Protein AF-A0A845E1A4-F1 (afdb_monomer_lite)

Foldseek 3Di:
DLPDDPVVVVCVVVVVDPAQDDLSSLVSCCVVVVHDSLVSCVVSVNPVVSVVVVVVVVVCVVVVPPDDPVNVVVVVVVVVVVVVVVVVCVVVVVVVPPDPDPDDDDDDDDQDDDPNHTDD

Secondary structure (DSSP, 8-state):
--SS-HHHHHHHHTT--SSPPPHHHHHHHHHHHT--HHHHHHHTT-HHHHHHHHHHHHHHHHHHS---HHHHHHHHHHHHHHHHHHHHHHHHHSTTSSSS------------EETTEE--

InterPro domains:
  IPR010982 Lambda repressor-like, DNA-binding domain superfamily [G3DSA:1.10.260.40] (1-111)

Sequence (120 aa):
MTGYSNPYLSIIETGRRKNYPSPELLKKVSPHLEVPYRHLLSAAGYEDLAQAEKFREIENDFWDEKFTPEEIAELKQDSEMLDHITDLKRLFQVDYIHEDLKDNESKTPITPTYNGYHLT

Radius of gyration: 28.46 Å; chains: 1; bounding box: 44×44×82 Å

pLDDT: mean 77.17, std 14.57, range [44.0, 94.38]

Structure (mmCIF, N/CA/C/O backbone):
data_AF-A0A845E1A4-F1
#
_entry.id   AF-A0A845E1A4-F1
#
loop_
_atom_site.group_PDB
_atom_site.id
_atom_site.type_symbol
_atom_site.label_atom_id
_atom_site.label_alt_id
_atom_site.label_comp_id
_atom_site.label_asym_id
_atom_site.label_entity_id
_atom_site.label_seq_id
_atom_site.pdbx_PDB_ins_code
_atom_site.Cartn_x
_atom_site.Cartn_y
_atom_site.Cartn_z
_atom_site.occupancy
_atom_site.B_iso_or_equiv
_atom_site.auth_seq_id
_atom_site.auth_comp_id
_atom_site.auth_asym_id
_atom_site.auth_atom_id
_atom_site.pdbx_PDB_model_num
ATOM 1 N N . MET A 1 1 ? -5.083 10.237 -23.297 1.00 50.16 1 MET A N 1
ATOM 2 C CA . MET A 1 1 ? -3.672 10.080 -23.723 1.00 50.16 1 MET A CA 1
ATOM 3 C C . MET A 1 1 ? -2.790 10.223 -22.493 1.00 50.16 1 MET A C 1
ATOM 5 O O . MET A 1 1 ? -2.942 11.201 -21.778 1.00 50.16 1 MET A O 1
ATOM 9 N N . THR A 1 2 ? -1.909 9.259 -22.225 1.00 59.50 2 THR A N 1
ATOM 10 C CA . THR A 1 2 ? -1.106 9.143 -20.987 1.00 59.50 2 THR A CA 1
ATOM 11 C C . THR A 1 2 ? 0.004 10.196 -20.838 1.00 59.50 2 THR A C 1
ATOM 13 O O . THR A 1 2 ? 0.704 10.204 -19.830 1.00 59.50 2 THR A O 1
ATOM 16 N N . GLY A 1 3 ? 0.176 11.097 -21.813 1.00 68.88 3 GLY A N 1
ATOM 17 C CA . GLY A 1 3 ? 1.223 12.128 -21.808 1.00 68.88 3 GLY A CA 1
ATOM 18 C C . GLY A 1 3 ? 2.631 11.606 -22.126 1.00 68.88 3 GLY A C 1
ATOM 19 O O . GLY A 1 3 ? 3.578 12.385 -22.115 1.00 68.88 3 GLY A O 1
ATOM 20 N N . TYR A 1 4 ? 2.775 10.313 -22.436 1.00 74.00 4 TYR A N 1
ATOM 21 C CA . TYR A 1 4 ? 4.032 9.686 -22.851 1.00 74.00 4 TYR A CA 1
ATOM 22 C C . TYR A 1 4 ? 3.989 9.320 -24.337 1.00 74.00 4 TYR A C 1
ATOM 24 O O . TYR A 1 4 ? 2.922 9.064 -24.893 1.00 74.00 4 TYR A O 1
ATOM 32 N N . SER A 1 5 ? 5.150 9.306 -24.994 1.00 76.88 5 SER A N 1
ATOM 33 C CA . SER A 1 5 ? 5.241 8.993 -26.421 1.00 76.88 5 SER A CA 1
ATOM 34 C C . SER A 1 5 ? 5.094 7.485 -26.682 1.00 76.88 5 SER A C 1
ATOM 36 O O . SER A 1 5 ? 5.563 6.660 -25.900 1.00 76.88 5 SER A O 1
ATOM 38 N N . ASN A 1 6 ? 4.487 7.100 -27.810 1.00 76.62 6 ASN A N 1
ATOM 39 C CA . ASN A 1 6 ? 4.350 5.684 -28.196 1.00 76.62 6 ASN A CA 1
ATOM 40 C C . ASN A 1 6 ? 5.687 4.907 -28.216 1.00 76.62 6 ASN A C 1
ATOM 42 O O . ASN A 1 6 ? 5.718 3.778 -27.726 1.00 76.62 6 ASN A O 1
ATOM 46 N N . PRO A 1 7 ? 6.815 5.480 -28.692 1.00 79.56 7 PRO A N 1
ATOM 47 C CA . PRO A 1 7 ? 8.112 4.807 -28.612 1.00 79.56 7 PRO A CA 1
ATOM 48 C C . PRO A 1 7 ? 8.561 4.531 -27.173 1.00 79.56 7 PRO A C 1
ATOM 50 O O . PRO A 1 7 ? 9.189 3.512 -26.903 1.00 79.56 7 PRO A O 1
ATOM 53 N N . TYR A 1 8 ? 8.231 5.426 -26.239 1.00 79.19 8 TYR A N 1
ATOM 54 C CA . TYR A 1 8 ? 8.587 5.278 -24.831 1.00 79.19 8 TYR A CA 1
ATOM 55 C C . TYR A 1 8 ? 7.855 4.099 -24.181 1.00 79.19 8 TYR A C 1
ATOM 57 O O . TYR A 1 8 ? 8.484 3.314 -23.473 1.00 79.19 8 TYR A O 1
ATOM 65 N N . LEU A 1 9 ? 6.559 3.940 -24.464 1.00 80.75 9 LEU A N 1
ATOM 66 C CA . LEU A 1 9 ? 5.769 2.801 -23.985 1.00 80.75 9 LEU A CA 1
ATOM 67 C C . LEU A 1 9 ? 6.294 1.477 -24.554 1.00 80.75 9 LEU A C 1
ATOM 69 O O . LEU A 1 9 ? 6.552 0.548 -23.793 1.00 80.75 9 LEU A O 1
ATOM 73 N N . SER A 1 10 ? 6.598 1.434 -25.854 1.00 80.44 10 SER A N 1
ATOM 74 C CA . SER A 1 10 ? 7.145 0.237 -26.508 1.00 80.44 10 SER A CA 1
ATOM 75 C C . SER A 1 10 ? 8.476 -0.233 -25.895 1.00 80.44 10 SER A C 1
ATOM 77 O O . SER A 1 10 ? 8.726 -1.431 -25.755 1.00 80.44 10 SER A O 1
ATOM 79 N N . ILE A 1 11 ? 9.341 0.692 -25.464 1.00 81.50 11 ILE A N 1
ATOM 80 C CA . ILE A 1 11 ? 10.604 0.349 -24.784 1.00 81.50 11 ILE A CA 1
ATOM 81 C C . ILE A 1 11 ? 10.354 -0.323 -23.426 1.00 81.50 11 ILE A C 1
ATOM 83 O O . ILE A 1 11 ? 11.118 -1.204 -23.028 1.00 81.50 11 ILE A O 1
ATOM 87 N N . ILE A 1 12 ? 9.311 0.100 -22.713 1.00 83.56 12 ILE A N 1
ATOM 88 C CA . ILE A 1 12 ? 8.939 -0.461 -21.411 1.00 83.56 12 ILE A CA 1
ATOM 89 C C . ILE A 1 12 ? 8.313 -1.844 -21.594 1.00 83.56 12 ILE A C 1
ATOM 91 O O . ILE A 1 12 ? 8.735 -2.784 -20.930 1.00 83.56 12 ILE A O 1
ATOM 95 N N . GLU A 1 13 ? 7.389 -1.988 -22.543 1.00 80.50 13 GLU A N 1
ATOM 96 C CA . GLU A 1 13 ? 6.732 -3.262 -22.873 1.00 80.50 13 GLU A CA 1
ATOM 97 C C . GLU A 1 13 ? 7.729 -4.338 -23.313 1.00 80.50 13 GLU A C 1
ATOM 99 O O . GLU A 1 13 ? 7.596 -5.507 -22.965 1.00 80.50 13 GLU A O 1
ATOM 104 N N . THR A 1 14 ? 8.763 -3.943 -24.058 1.00 83.75 14 THR A N 1
ATOM 105 C CA . THR A 1 14 ? 9.795 -4.867 -24.548 1.00 83.75 14 THR A CA 1
ATOM 106 C C . THR A 1 14 ? 10.890 -5.167 -23.524 1.00 83.75 14 THR A C 1
ATOM 108 O O . THR A 1 14 ? 11.831 -5.893 -23.845 1.00 83.75 14 THR A O 1
ATOM 111 N N . GLY A 1 15 ? 10.826 -4.587 -22.319 1.00 74.06 15 GLY A N 1
ATOM 112 C CA . GLY A 1 15 ? 11.836 -4.779 -21.274 1.00 74.06 15 GLY A CA 1
ATOM 113 C C . GLY A 1 15 ? 13.228 -4.254 -21.648 1.00 74.06 15 GLY A C 1
ATOM 114 O O . GLY A 1 15 ? 14.212 -4.562 -20.982 1.00 74.06 15 GLY A O 1
ATOM 115 N N . ARG A 1 16 ? 13.345 -3.443 -22.712 1.00 72.44 16 ARG A N 1
ATOM 116 C CA . ARG A 1 16 ? 14.632 -2.890 -23.179 1.00 72.44 16 ARG A CA 1
ATOM 117 C C . ARG A 1 16 ? 15.171 -1.793 -22.265 1.00 72.44 16 ARG A C 1
ATOM 119 O O . ARG A 1 16 ? 16.305 -1.344 -22.433 1.00 72.44 16 ARG A O 1
ATOM 126 N N . ARG A 1 17 ? 14.366 -1.333 -21.308 1.00 71.06 17 ARG A N 1
ATOM 127 C CA . ARG A 1 17 ? 14.781 -0.374 -20.289 1.00 71.06 17 ARG A CA 1
ATOM 128 C C . ARG A 1 17 ? 15.467 -1.085 -19.127 1.00 71.06 17 ARG A C 1
ATOM 130 O O . ARG A 1 17 ? 14.914 -2.001 -18.540 1.00 71.06 17 ARG A O 1
ATOM 137 N N . LYS A 1 18 ? 16.650 -0.588 -18.757 1.00 63.34 18 LYS A N 1
ATOM 138 C CA . LYS A 1 18 ? 17.407 -1.040 -17.576 1.00 63.34 18 LYS A CA 1
ATOM 139 C C . LYS A 1 18 ? 16.812 -0.564 -16.245 1.00 63.34 18 LYS A C 1
ATOM 141 O O . LYS A 1 18 ? 17.130 -1.131 -15.209 1.00 63.34 18 LYS A O 1
ATOM 146 N N . ASN A 1 19 ? 15.998 0.492 -16.284 1.00 73.75 19 ASN A N 1
ATOM 147 C CA . ASN A 1 19 ? 15.441 1.137 -15.099 1.00 73.75 19 ASN A CA 1
ATOM 148 C C . ASN A 1 19 ? 13.956 0.810 -14.969 1.00 73.75 19 ASN A C 1
ATOM 150 O O . ASN A 1 19 ? 13.242 0.787 -15.977 1.00 73.75 19 ASN A O 1
ATOM 154 N N . TYR A 1 20 ? 13.503 0.651 -13.727 1.00 82.00 20 TYR A N 1
ATOM 155 C CA . TYR A 1 20 ? 12.100 0.438 -13.398 1.00 82.00 20 TYR A CA 1
ATOM 156 C C . TYR A 1 20 ? 11.215 1.583 -13.936 1.00 82.00 20 TYR A C 1
ATOM 158 O O . TYR A 1 20 ? 11.628 2.751 -13.912 1.00 82.00 20 TYR A O 1
ATOM 166 N N . PRO A 1 21 ? 10.021 1.274 -14.478 1.00 86.75 21 PRO A N 1
ATOM 167 C CA . PRO A 1 21 ? 9.056 2.291 -14.886 1.00 86.75 21 PRO A CA 1
ATOM 168 C C . PRO A 1 21 ? 8.650 3.145 -13.680 1.00 86.75 21 PRO A C 1
ATOM 170 O O . PRO A 1 21 ? 8.483 2.626 -12.583 1.00 86.75 21 PRO A O 1
ATOM 173 N N . SER A 1 22 ? 8.484 4.457 -13.866 1.00 90.00 22 SER A N 1
ATOM 174 C CA . SER A 1 22 ? 8.162 5.338 -12.740 1.00 90.00 22 SER A CA 1
ATOM 175 C C . SER A 1 22 ? 6.773 5.027 -12.155 1.00 90.00 22 SER A C 1
ATOM 177 O O . SER A 1 22 ? 5.842 4.756 -12.918 1.00 90.00 22 SER A O 1
ATOM 179 N N . PRO A 1 23 ? 6.578 5.155 -10.829 1.00 91.19 23 PRO A N 1
ATOM 180 C CA . PRO A 1 23 ? 5.269 4.961 -10.198 1.00 91.19 23 PRO A CA 1
ATOM 181 C C . PRO A 1 23 ? 4.158 5.822 -10.823 1.00 91.19 23 PRO A C 1
ATOM 183 O O . PRO A 1 23 ? 3.049 5.352 -11.058 1.00 91.19 23 PRO A O 1
ATOM 186 N N . GLU A 1 24 ? 4.469 7.067 -11.196 1.00 90.75 24 GLU A N 1
ATOM 187 C CA . GLU A 1 24 ? 3.516 7.972 -11.856 1.00 90.75 24 GLU A CA 1
ATOM 188 C C . GLU A 1 24 ? 3.019 7.434 -13.209 1.00 90.75 24 GLU A C 1
ATOM 190 O O . GLU A 1 24 ? 1.833 7.532 -13.532 1.00 90.75 24 GLU A O 1
ATOM 195 N N . LEU A 1 25 ? 3.919 6.836 -13.994 1.00 89.88 25 LEU A N 1
ATOM 196 C CA . LEU A 1 25 ? 3.561 6.193 -15.252 1.00 89.88 25 LEU A CA 1
ATOM 197 C C . LEU A 1 25 ? 2.645 4.996 -14.989 1.00 89.88 25 LEU A C 1
ATOM 199 O O . LEU A 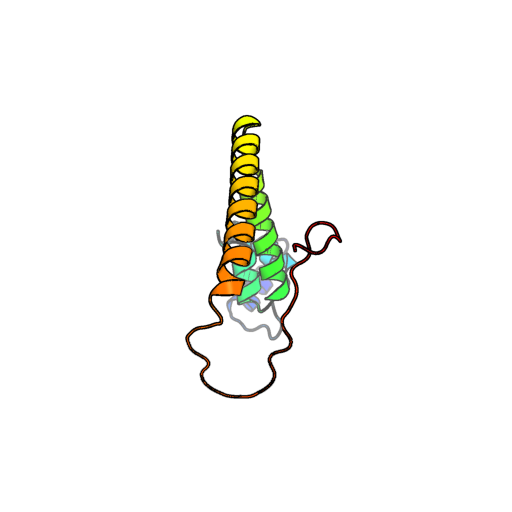1 25 ? 1.607 4.877 -15.635 1.00 89.88 25 LEU A O 1
ATOM 203 N N . LEU A 1 26 ? 3.006 4.137 -14.033 1.00 91.19 26 LEU A N 1
ATOM 204 C CA . LEU A 1 26 ? 2.212 2.959 -13.677 1.00 91.19 26 LEU A CA 1
ATOM 205 C C . LEU A 1 26 ? 0.801 3.353 -13.222 1.00 91.19 26 LEU A C 1
ATOM 207 O O . LEU A 1 26 ? -0.172 2.731 -13.641 1.00 91.19 26 LEU A O 1
ATOM 211 N N . LYS A 1 27 ? 0.668 4.446 -12.461 1.00 92.25 27 LYS A N 1
ATOM 212 C CA . LYS A 1 27 ? -0.628 4.993 -12.039 1.00 92.25 27 LYS A CA 1
ATOM 213 C C . LYS A 1 27 ? -1.483 5.446 -13.221 1.00 92.25 27 LYS A C 1
ATOM 215 O O . LYS A 1 27 ? -2.684 5.203 -13.239 1.00 92.25 27 LYS A O 1
ATOM 220 N N . LYS A 1 28 ? -0.874 6.087 -14.222 1.00 90.25 28 LYS A N 1
ATOM 221 C CA . LYS A 1 28 ? -1.563 6.534 -15.446 1.00 90.25 28 LYS A CA 1
ATOM 222 C C . LYS A 1 28 ? -1.966 5.376 -16.357 1.00 90.25 28 LYS A C 1
ATOM 224 O O . LYS A 1 28 ? -2.948 5.495 -17.079 1.00 90.25 28 LYS A O 1
ATOM 229 N N . VAL A 1 29 ? -1.207 4.283 -16.351 1.00 89.88 29 VAL A N 1
ATOM 230 C CA . VAL A 1 29 ? -1.444 3.113 -17.210 1.00 89.88 29 VAL A CA 1
ATOM 231 C C . VAL A 1 29 ? -2.436 2.129 -16.577 1.00 89.88 29 VAL A C 1
ATOM 233 O O . VAL A 1 29 ? -3.231 1.539 -17.301 1.00 89.88 29 VAL A O 1
ATOM 236 N N . SER A 1 30 ? -2.455 2.015 -15.246 1.00 92.44 30 SER A N 1
ATOM 237 C CA . SER A 1 30 ? -3.390 1.184 -14.469 1.00 92.44 30 SER A CA 1
ATOM 238 C C . SER A 1 30 ? -4.847 1.213 -14.967 1.00 92.44 30 SER A C 1
ATOM 240 O O . SER A 1 30 ? -5.350 0.144 -15.313 1.00 92.44 30 SER A O 1
ATOM 242 N N . PRO A 1 31 ? -5.519 2.378 -15.113 1.00 90.06 31 PRO A N 1
ATOM 243 C CA . PRO A 1 31 ? -6.916 2.411 -15.556 1.00 90.06 31 PRO A CA 1
ATOM 244 C C . PRO A 1 31 ? -7.108 1.963 -17.010 1.00 90.06 31 PRO A C 1
ATOM 246 O O . PRO A 1 31 ? -8.199 1.556 -17.381 1.00 90.06 31 PRO A O 1
ATOM 249 N N . HIS A 1 32 ? -6.071 2.040 -17.847 1.00 89.44 32 HIS A N 1
ATOM 250 C CA . HIS A 1 32 ? -6.140 1.616 -19.248 1.00 89.44 32 HIS A CA 1
ATOM 251 C C . HIS A 1 32 ? -5.899 0.117 -19.433 1.00 89.44 32 HIS A C 1
ATOM 253 O O . HIS A 1 32 ? -6.316 -0.438 -20.444 1.00 89.44 32 HIS A O 1
ATOM 259 N N . LEU A 1 33 ? -5.209 -0.518 -18.483 1.00 88.06 33 LEU A N 1
ATOM 260 C CA . LEU A 1 33 ? -4.980 -1.962 -18.473 1.00 88.06 33 LEU A CA 1
ATOM 261 C C . LEU A 1 33 ? -6.017 -2.721 -17.642 1.00 88.06 33 LEU A C 1
ATOM 263 O O . LEU A 1 33 ? -5.963 -3.944 -17.620 1.00 88.06 33 LEU A O 1
ATOM 267 N N . GLU A 1 34 ? -6.905 -2.017 -16.933 1.00 89.94 34 GLU A N 1
ATOM 268 C CA . GLU A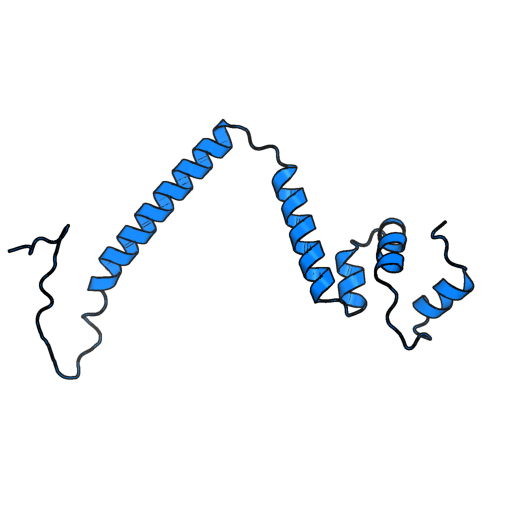 1 34 ? -7.847 -2.608 -15.968 1.00 89.94 34 GLU A CA 1
ATOM 269 C C . GLU A 1 34 ? -7.140 -3.449 -14.884 1.00 89.94 34 GLU A C 1
ATOM 271 O O . GLU A 1 34 ? -7.706 -4.365 -14.294 1.00 89.94 34 GLU A O 1
ATOM 276 N N . VAL A 1 35 ? -5.877 -3.118 -14.595 1.00 91.75 35 VAL A N 1
ATOM 277 C CA . VAL A 1 35 ? -5.068 -3.765 -13.557 1.00 91.75 35 VAL A CA 1
ATOM 278 C C . VAL A 1 35 ? -4.913 -2.795 -12.389 1.00 91.75 35 VAL A C 1
ATOM 280 O O . VAL A 1 35 ? -4.499 -1.651 -12.621 1.00 91.75 35 VAL A O 1
ATOM 283 N N . PRO A 1 36 ? -5.169 -3.213 -11.133 1.00 92.62 36 PRO A N 1
ATOM 284 C CA . PRO A 1 36 ? -5.017 -2.322 -9.991 1.00 92.62 36 PRO A CA 1
ATOM 285 C C . PRO A 1 36 ? -3.578 -1.824 -9.855 1.00 92.62 36 PRO A C 1
ATOM 287 O O . PRO A 1 36 ? -2.612 -2.574 -10.033 1.00 92.62 36 PRO A O 1
ATOM 290 N N . TYR A 1 37 ? -3.436 -0.546 -9.513 1.00 94.38 37 TYR A N 1
ATOM 291 C CA . TYR A 1 37 ? -2.150 0.145 -9.452 1.00 94.38 37 TYR A CA 1
ATOM 292 C C . TYR A 1 37 ? -1.123 -0.585 -8.570 1.00 94.38 37 TYR A C 1
ATOM 294 O O . TYR A 1 37 ? 0.041 -0.707 -8.961 1.00 94.38 37 TYR A O 1
ATOM 302 N N . ARG A 1 38 ? -1.556 -1.171 -7.443 1.00 94.31 38 ARG A N 1
ATOM 303 C CA . ARG A 1 38 ? -0.687 -1.962 -6.556 1.00 94.31 38 ARG A CA 1
ATOM 304 C C . ARG A 1 38 ? -0.008 -3.150 -7.242 1.00 94.31 38 ARG A C 1
ATOM 306 O O . ARG A 1 38 ? 1.145 -3.450 -6.943 1.00 94.31 38 ARG A O 1
ATOM 313 N N . HIS A 1 39 ? -0.687 -3.813 -8.179 1.00 94.06 39 HIS A N 1
ATOM 314 C CA . HIS A 1 39 ? -0.125 -4.968 -8.882 1.00 94.06 39 HIS A CA 1
ATOM 315 C C . HIS A 1 39 ? 0.987 -4.540 -9.833 1.00 94.06 39 HIS A C 1
ATOM 317 O O . HIS A 1 39 ? 2.013 -5.211 -9.924 1.00 94.06 39 HIS A O 1
ATOM 323 N N . LEU A 1 40 ? 0.813 -3.394 -10.496 1.00 92.62 40 LEU A N 1
ATOM 324 C CA . LEU A 1 40 ? 1.845 -2.818 -11.351 1.00 92.62 40 LEU A CA 1
ATOM 325 C C . LEU A 1 40 ? 3.067 -2.373 -10.539 1.00 92.62 40 LEU A C 1
ATOM 327 O O . LEU A 1 40 ? 4.193 -2.570 -10.989 1.00 92.62 40 LEU A O 1
ATOM 331 N N . LEU A 1 41 ? 2.860 -1.810 -9.343 1.00 94.00 41 LEU A N 1
ATOM 332 C CA . LEU A 1 41 ? 3.948 -1.430 -8.438 1.00 94.00 41 LEU A CA 1
ATOM 333 C C . LEU A 1 41 ? 4.774 -2.635 -7.983 1.00 94.00 41 LEU A C 1
ATOM 335 O O . LEU A 1 41 ? 5.996 -2.598 -8.111 1.00 94.00 41 LEU A O 1
ATOM 339 N N . SER A 1 42 ? 4.122 -3.703 -7.514 1.00 93.31 42 SER A N 1
ATOM 340 C CA . SER A 1 42 ? 4.821 -4.926 -7.094 1.00 93.31 42 SER A CA 1
ATOM 341 C C . SER A 1 42 ? 5.548 -5.586 -8.271 1.00 93.31 42 SER A C 1
ATOM 343 O O . SER A 1 42 ? 6.737 -5.874 -8.177 1.00 93.31 42 SER A O 1
ATOM 345 N N . ALA A 1 43 ? 4.908 -5.695 -9.443 1.00 89.88 43 ALA A N 1
ATOM 346 C CA . ALA A 1 43 ? 5.553 -6.240 -10.642 1.00 89.88 43 ALA A CA 1
ATOM 347 C C . ALA A 1 43 ? 6.778 -5.424 -11.104 1.00 89.88 43 ALA A C 1
ATOM 349 O O . ALA A 1 43 ? 7.705 -5.971 -11.698 1.00 89.88 43 ALA A O 1
ATOM 350 N N . ALA A 1 44 ? 6.793 -4.118 -10.827 1.00 89.38 44 ALA A N 1
ATOM 351 C CA . ALA A 1 44 ? 7.919 -3.233 -11.102 1.00 89.38 44 ALA A CA 1
ATOM 352 C C . ALA A 1 44 ? 8.965 -3.182 -9.968 1.00 89.38 44 ALA A C 1
ATOM 354 O O . ALA A 1 44 ? 9.942 -2.449 -10.101 1.00 89.38 44 ALA A O 1
ATOM 355 N N . GLY A 1 45 ? 8.791 -3.939 -8.878 1.00 90.56 45 GLY A N 1
ATOM 356 C CA . GLY A 1 45 ? 9.733 -4.024 -7.755 1.00 90.56 45 GLY A CA 1
ATOM 357 C C . GLY A 1 45 ? 9.554 -2.962 -6.663 1.00 90.56 45 GLY A C 1
ATOM 358 O O . GLY A 1 45 ? 10.413 -2.833 -5.794 1.00 90.56 45 GLY A O 1
ATOM 359 N N . TYR A 1 46 ? 8.460 -2.196 -6.680 1.00 92.38 46 TYR A N 1
ATOM 360 C CA . TYR A 1 46 ? 8.138 -1.190 -5.662 1.00 92.38 46 TYR A CA 1
ATOM 361 C C . TYR A 1 46 ? 7.296 -1.783 -4.524 1.00 92.38 46 TYR A C 1
ATOM 363 O O . TYR A 1 46 ? 6.157 -1.368 -4.307 1.00 92.38 46 TYR A O 1
ATOM 371 N N . GLU A 1 47 ? 7.849 -2.751 -3.795 1.00 91.94 47 GLU A N 1
ATOM 372 C CA . GLU A 1 47 ? 7.109 -3.492 -2.762 1.00 91.94 47 GLU A CA 1
ATOM 373 C C . GLU A 1 47 ? 6.575 -2.594 -1.635 1.00 91.94 47 GLU A C 1
ATOM 375 O O . GLU A 1 47 ? 5.395 -2.672 -1.299 1.00 91.94 47 GLU A O 1
ATOM 380 N N . ASP A 1 48 ? 7.382 -1.664 -1.120 1.00 91.75 48 ASP A N 1
ATOM 381 C CA . ASP A 1 48 ? 6.952 -0.760 -0.040 1.00 91.75 48 ASP A CA 1
ATOM 382 C C . ASP A 1 48 ? 5.764 0.122 -0.460 1.00 91.75 48 ASP A C 1
ATOM 384 O O . ASP A 1 48 ? 4.807 0.313 0.293 1.00 91.75 48 ASP A O 1
ATOM 388 N N . LEU A 1 49 ? 5.792 0.629 -1.699 1.00 91.69 49 LEU A N 1
ATOM 389 C CA . LEU A 1 49 ? 4.698 1.431 -2.251 1.00 91.69 49 LEU A CA 1
ATOM 390 C C . LEU A 1 49 ? 3.463 0.575 -2.535 1.00 91.69 49 LEU A C 1
ATOM 392 O O . LEU A 1 49 ? 2.344 1.036 -2.322 1.00 91.69 49 LEU A O 1
ATOM 396 N N . ALA A 1 50 ? 3.650 -0.662 -3.000 1.00 92.38 50 ALA A N 1
ATOM 397 C CA . ALA A 1 50 ? 2.553 -1.591 -3.235 1.00 92.38 50 ALA A CA 1
ATOM 398 C C . ALA A 1 50 ? 1.828 -1.943 -1.928 1.00 92.38 50 ALA A C 1
ATOM 400 O O . ALA A 1 50 ? 0.599 -2.010 -1.915 1.00 92.38 50 ALA A O 1
ATOM 401 N N . GLN A 1 51 ? 2.563 -2.110 -0.824 1.00 92.19 51 GLN A N 1
ATOM 402 C CA . GLN A 1 51 ? 1.968 -2.331 0.495 1.00 92.19 51 GLN A CA 1
ATOM 403 C C . GLN A 1 51 ? 1.200 -1.104 0.980 1.00 92.19 51 GLN A C 1
ATOM 405 O O . GLN A 1 51 ? 0.049 -1.237 1.388 1.00 92.19 51 GLN A O 1
ATOM 410 N N . ALA A 1 52 ? 1.785 0.093 0.882 1.00 92.06 52 ALA A N 1
ATOM 411 C CA . ALA A 1 52 ? 1.097 1.330 1.252 1.00 92.06 52 ALA A CA 1
ATOM 412 C C . ALA A 1 52 ? -0.214 1.523 0.465 1.00 92.06 52 ALA A C 1
ATOM 414 O O . ALA A 1 52 ? -1.245 1.870 1.038 1.00 92.06 52 ALA A O 1
ATOM 415 N N . GLU A 1 53 ? -0.197 1.241 -0.840 1.00 92.25 53 GLU A N 1
ATOM 416 C CA . GLU A 1 53 ? -1.388 1.291 -1.693 1.00 92.25 53 GLU A CA 1
ATOM 417 C C . GLU A 1 53 ? -2.422 0.222 -1.322 1.00 92.25 53 GLU A C 1
ATOM 419 O O . GLU A 1 53 ? -3.609 0.528 -1.27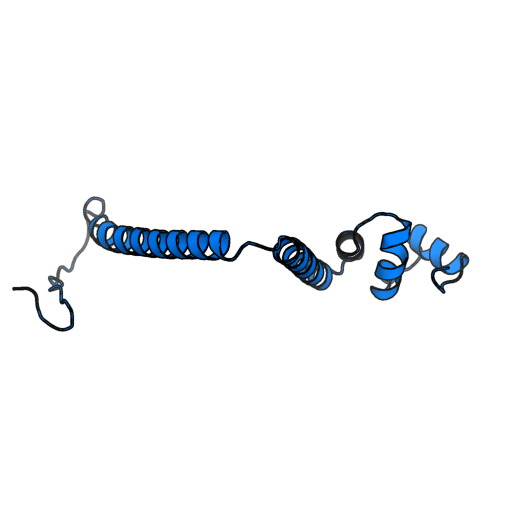4 1.00 92.25 53 GLU A O 1
ATOM 424 N N . LYS A 1 54 ? -1.994 -0.996 -0.970 1.00 91.56 54 LYS A N 1
ATOM 425 C CA . LYS A 1 54 ? -2.892 -2.047 -0.470 1.00 91.56 54 LYS A CA 1
ATOM 426 C C . LYS A 1 54 ? -3.621 -1.616 0.805 1.00 91.56 54 LYS A C 1
ATOM 428 O O . LYS A 1 54 ? -4.822 -1.837 0.910 1.00 91.56 54 LYS A O 1
ATOM 433 N N . PHE A 1 55 ? -2.919 -1.015 1.768 1.00 89.00 55 PHE A N 1
ATOM 434 C CA . PHE A 1 55 ? -3.559 -0.516 2.989 1.00 89.00 55 PHE A CA 1
ATOM 435 C C . PHE A 1 55 ? -4.579 0.580 2.683 1.00 89.00 55 PHE A C 1
ATOM 437 O O . PHE A 1 55 ? -5.659 0.565 3.260 1.00 89.00 55 PHE A O 1
ATOM 444 N N . ARG A 1 56 ? -4.277 1.470 1.729 1.00 87.81 56 ARG A N 1
ATOM 445 C CA . ARG A 1 56 ? -5.215 2.509 1.293 1.00 87.81 56 ARG A CA 1
ATOM 446 C C . ARG A 1 56 ? -6.446 1.939 0.586 1.00 87.81 56 ARG A C 1
ATOM 448 O O . ARG A 1 56 ? -7.537 2.452 0.783 1.00 87.81 56 ARG A O 1
ATOM 455 N N . GLU A 1 57 ? -6.278 0.917 -0.255 1.00 86.50 57 GLU A N 1
ATOM 456 C CA . GLU A 1 57 ? -7.402 0.209 -0.891 1.00 86.50 57 GLU A CA 1
ATOM 457 C C . GLU A 1 57 ? -8.320 -0.403 0.174 1.00 86.50 57 GLU A C 1
ATOM 459 O O . GLU A 1 57 ? -9.510 -0.121 0.171 1.00 86.50 57 GLU A O 1
ATOM 464 N N . ILE A 1 58 ? -7.752 -1.132 1.142 1.00 85.94 58 ILE A N 1
ATOM 465 C CA . ILE A 1 58 ? -8.511 -1.733 2.250 1.00 85.94 58 ILE A CA 1
ATOM 466 C C . ILE A 1 58 ? -9.222 -0.666 3.085 1.00 85.94 58 ILE A C 1
ATOM 468 O O . ILE A 1 58 ? -10.371 -0.857 3.461 1.00 85.94 58 ILE A O 1
ATOM 472 N N . GLU A 1 59 ? -8.547 0.443 3.392 1.00 82.81 59 GLU A N 1
ATOM 473 C CA . GLU A 1 59 ? -9.146 1.552 4.132 1.00 82.81 59 GLU A CA 1
ATOM 474 C C . GLU A 1 59 ? -10.359 2.111 3.381 1.00 82.81 59 GLU A C 1
ATOM 476 O O . GLU A 1 59 ? -11.433 2.224 3.961 1.00 82.81 59 GLU A O 1
ATOM 481 N N . ASN A 1 60 ? -10.228 2.394 2.085 1.00 81.38 60 ASN A N 1
ATOM 482 C CA . ASN A 1 60 ? -11.348 2.895 1.289 1.00 81.38 60 ASN A CA 1
ATOM 483 C C . ASN A 1 60 ? -12.506 1.890 1.227 1.00 81.38 60 ASN A C 1
ATOM 485 O O . ASN A 1 60 ? -13.644 2.286 1.457 1.00 81.38 60 ASN A O 1
ATOM 489 N N . ASP A 1 61 ? -12.218 0.609 0.983 1.00 77.94 61 ASP A N 1
ATOM 490 C CA . ASP A 1 61 ? -13.237 -0.447 0.944 1.00 77.94 61 ASP A CA 1
ATOM 491 C C . ASP A 1 61 ? -13.974 -0.559 2.290 1.00 77.94 61 ASP A C 1
ATOM 493 O O . ASP A 1 61 ? -15.188 -0.747 2.331 1.00 77.94 61 ASP A O 1
ATOM 497 N N . PHE A 1 62 ? -13.249 -0.395 3.399 1.00 74.00 62 PHE A N 1
ATOM 498 C CA . PHE A 1 62 ? -13.798 -0.463 4.751 1.00 74.00 62 PHE A CA 1
ATOM 499 C C . PHE A 1 62 ? -14.665 0.752 5.114 1.00 74.00 62 PHE A C 1
ATOM 501 O O . PHE A 1 62 ? -15.645 0.610 5.839 1.00 74.00 62 PHE A O 1
ATOM 508 N N . TRP A 1 63 ? -14.319 1.949 4.634 1.00 70.19 63 TRP A N 1
ATOM 509 C CA . TRP A 1 63 ? -15.069 3.177 4.933 1.00 70.19 63 TRP A CA 1
ATOM 510 C C . TRP A 1 63 ? -16.212 3.466 3.949 1.00 70.19 63 TRP A C 1
ATOM 512 O O . TRP A 1 63 ? -17.101 4.258 4.279 1.00 70.19 63 TRP A O 1
ATOM 522 N N . ASP A 1 64 ? -16.217 2.847 2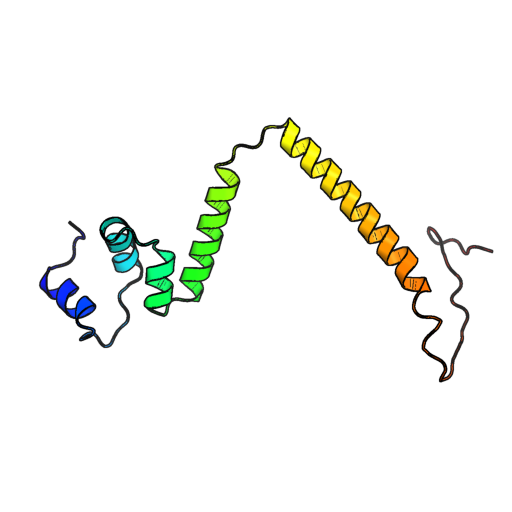.764 1.00 63.84 64 ASP A N 1
ATOM 523 C CA . ASP A 1 64 ? -17.317 2.959 1.797 1.00 63.84 64 ASP A CA 1
ATOM 524 C C . ASP A 1 64 ? -18.557 2.151 2.224 1.00 63.84 64 ASP A C 1
ATOM 526 O O . ASP A 1 64 ? -19.689 2.546 1.913 1.00 63.84 64 ASP A O 1
ATOM 530 N N . GLU A 1 65 ? -18.388 1.090 3.023 1.00 65.25 65 GLU A N 1
ATOM 531 C CA . GLU A 1 65 ? -19.480 0.519 3.813 1.00 65.25 65 GLU A CA 1
ATOM 532 C C . GLU A 1 65 ? -19.832 1.491 4.946 1.00 65.25 65 GLU A C 1
ATOM 534 O O . GLU A 1 65 ? -19.265 1.484 6.037 1.00 65.25 65 GLU A O 1
ATOM 539 N N . LYS A 1 66 ? -20.786 2.390 4.679 1.00 68.12 66 LYS A N 1
ATOM 540 C CA . LYS A 1 66 ? -21.387 3.227 5.721 1.00 68.12 66 LYS A CA 1
ATOM 541 C C . LYS A 1 66 ? -22.127 2.343 6.721 1.00 68.12 66 LYS A C 1
ATOM 543 O O . LYS A 1 66 ? -23.326 2.121 6.568 1.00 68.12 66 LYS A O 1
ATOM 548 N N . PHE A 1 67 ? -21.424 1.903 7.756 1.00 70.25 67 PHE A N 1
ATOM 549 C CA . PHE A 1 67 ? -22.041 1.263 8.907 1.00 70.25 67 PHE A CA 1
ATOM 550 C C . PHE A 1 67 ? -23.072 2.204 9.529 1.00 70.25 67 PHE A C 1
ATOM 552 O O . PHE A 1 67 ? -22.823 3.397 9.752 1.00 70.25 67 PHE A O 1
ATOM 559 N N . THR A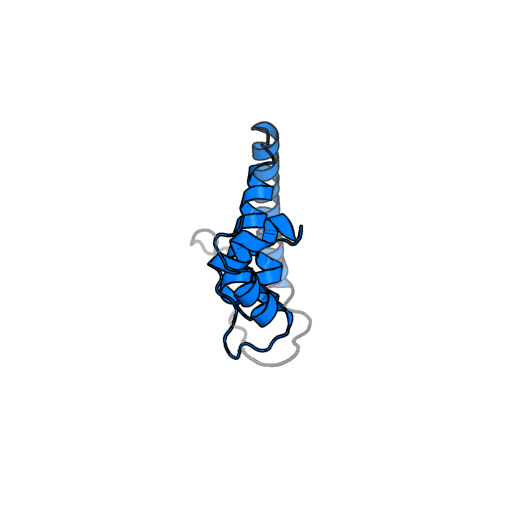 1 68 ? -24.248 1.661 9.799 1.00 81.00 68 THR A N 1
ATOM 560 C CA . THR A 1 68 ? -25.269 2.348 10.579 1.00 81.00 68 THR A CA 1
ATOM 561 C C . THR A 1 68 ? -24.778 2.551 12.018 1.00 81.00 68 THR A C 1
ATOM 563 O O . THR A 1 68 ? -23.958 1.775 12.519 1.00 81.00 68 THR A O 1
ATOM 566 N N . PRO A 1 69 ? -25.246 3.597 12.723 1.00 80.31 69 PRO A N 1
ATOM 567 C CA . PRO A 1 69 ? -24.921 3.786 14.135 1.00 80.31 69 PRO A CA 1
ATOM 568 C C . PRO A 1 69 ? -25.239 2.559 15.002 1.00 80.31 69 PRO A C 1
ATOM 570 O O . PRO A 1 69 ? -24.526 2.302 15.972 1.00 80.31 69 PRO A O 1
ATOM 573 N N . GLU A 1 70 ? -26.281 1.807 14.647 1.00 84.31 70 GLU A N 1
ATOM 574 C CA . GLU A 1 70 ? -26.687 0.569 15.306 1.00 84.31 70 GLU A CA 1
ATOM 575 C C . GLU A 1 70 ? -25.646 -0.546 15.133 1.00 84.31 70 GLU A C 1
ATOM 577 O O . GLU A 1 70 ? -25.209 -1.119 16.129 1.00 84.31 70 GLU A O 1
ATOM 582 N N . GLU A 1 71 ? -25.173 -0.795 13.909 1.00 83.31 71 GLU A N 1
ATOM 583 C CA . GLU A 1 71 ? -24.119 -1.789 13.633 1.00 83.31 71 GLU A CA 1
ATOM 584 C C . GLU A 1 71 ? -22.804 -1.432 14.344 1.00 83.31 71 GLU A C 1
ATOM 586 O O . GLU A 1 71 ? -22.111 -2.300 14.871 1.00 83.31 71 GLU A O 1
ATOM 591 N N . ILE A 1 72 ? -22.471 -0.139 14.434 1.00 84.62 72 ILE A N 1
ATOM 592 C CA . ILE A 1 72 ? -21.289 0.328 15.175 1.00 84.62 72 ILE A CA 1
ATOM 593 C C . ILE A 1 72 ? -21.441 0.065 16.681 1.00 84.62 72 ILE A C 1
ATOM 595 O O . ILE A 1 72 ? -20.455 -0.233 17.358 1.00 84.62 72 ILE A O 1
ATOM 599 N N . ALA A 1 73 ? -22.649 0.210 17.232 1.00 86.50 73 ALA A N 1
ATOM 600 C CA . ALA A 1 73 ? -22.910 -0.062 18.642 1.00 86.50 73 ALA A CA 1
ATOM 601 C C . ALA A 1 73 ? -22.815 -1.563 18.954 1.00 86.50 73 ALA A C 1
ATOM 603 O O . ALA A 1 73 ? -22.215 -1.932 19.963 1.00 86.50 73 ALA A O 1
ATOM 604 N N . GLU A 1 74 ? -23.334 -2.412 18.067 1.00 88.81 74 GLU A N 1
ATOM 605 C CA . GLU A 1 74 ? -23.235 -3.870 18.173 1.00 88.81 74 GLU A CA 1
ATOM 606 C C . GLU A 1 74 ? -21.772 -4.336 18.111 1.00 88.81 74 GLU A C 1
ATOM 608 O O . GLU A 1 74 ? -21.304 -5.023 19.018 1.00 88.81 74 GLU A O 1
ATOM 613 N N . LEU A 1 75 ? -20.995 -3.842 17.140 1.00 86.12 75 LEU A N 1
ATOM 614 C CA . LEU A 1 75 ? -19.561 -4.144 17.025 1.00 86.12 75 LEU A CA 1
ATOM 615 C C . LEU A 1 75 ? -18.759 -3.742 18.270 1.00 86.12 75 LEU A C 1
ATOM 617 O O . LEU A 1 75 ? -17.809 -4.428 18.654 1.00 86.12 75 LEU A O 1
ATOM 621 N N . LYS A 1 76 ? -19.122 -2.628 18.916 1.00 87.25 76 LYS A N 1
ATOM 622 C CA . LYS A 1 76 ? -18.488 -2.210 20.174 1.00 87.25 76 LYS A CA 1
ATOM 623 C C . LYS A 1 76 ? -18.800 -3.174 21.309 1.00 87.25 76 LYS A C 1
ATOM 625 O O . LYS A 1 76 ? -17.883 -3.560 22.028 1.00 87.25 76 LYS A O 1
ATOM 630 N N . GLN A 1 77 ? -20.060 -3.576 21.442 1.00 91.00 77 GLN A N 1
ATOM 631 C CA . GLN A 1 77 ? -20.472 -4.532 22.464 1.00 91.00 77 GLN A CA 1
ATOM 632 C C . GLN A 1 77 ? -19.764 -5.885 22.280 1.00 91.00 77 GLN A C 1
ATOM 634 O O . GLN A 1 77 ? -19.296 -6.478 23.254 1.00 91.00 77 GLN A O 1
ATOM 639 N N . ASP A 1 78 ? -19.617 -6.341 21.037 1.00 89.44 78 ASP A N 1
ATOM 640 C CA . ASP A 1 78 ? -18.897 -7.574 20.716 1.00 89.44 78 ASP A CA 1
ATOM 641 C C . ASP A 1 78 ? -17.402 -7.475 21.043 1.00 89.44 78 ASP A C 1
ATOM 643 O O . ASP A 1 78 ? -16.829 -8.404 21.617 1.00 89.44 78 ASP A O 1
ATOM 647 N N . SER A 1 79 ? -16.767 -6.338 20.742 1.00 90.06 79 SER A N 1
ATOM 648 C CA . SER A 1 79 ? -15.371 -6.086 21.118 1.00 90.06 79 SER A CA 1
ATOM 649 C C . SER A 1 79 ? -15.173 -6.133 22.636 1.00 90.06 79 SER A C 1
ATOM 651 O O . SER A 1 79 ? -14.231 -6.766 23.106 1.00 90.06 79 SER A O 1
ATOM 653 N N . GLU A 1 80 ? -16.068 -5.512 23.408 1.00 88.31 80 GLU A N 1
ATOM 654 C CA . GLU A 1 80 ? -16.016 -5.518 24.878 1.00 88.31 80 GLU A CA 1
ATOM 655 C C . GLU A 1 80 ? -16.165 -6.940 25.442 1.00 88.31 80 GLU A C 1
ATOM 657 O O . GLU A 1 80 ? -15.418 -7.360 26.329 1.00 88.31 80 GLU A O 1
ATOM 662 N N . MET A 1 81 ? -17.087 -7.729 24.885 1.00 87.56 81 MET A N 1
ATOM 663 C CA . MET A 1 81 ? -17.253 -9.138 25.246 1.00 87.56 81 MET A CA 1
ATOM 664 C C . MET A 1 81 ? -15.997 -9.967 24.952 1.00 87.56 81 MET A C 1
ATOM 666 O O . MET A 1 81 ? -15.610 -10.811 25.766 1.00 87.56 81 MET A O 1
ATOM 670 N N . LEU A 1 82 ? -15.340 -9.740 23.812 1.00 82.12 82 LEU A N 1
ATOM 671 C CA . LEU A 1 82 ? -14.102 -10.432 23.446 1.00 82.12 82 LEU A CA 1
ATOM 672 C C . LEU A 1 82 ? -12.938 -10.080 24.375 1.00 82.12 82 LEU A C 1
ATOM 674 O O . LEU A 1 82 ? -12.159 -10.972 24.729 1.00 82.12 82 LEU A O 1
ATOM 678 N N . ASP A 1 83 ? -12.839 -8.826 24.808 1.00 85.00 83 ASP A N 1
ATOM 679 C CA . ASP A 1 83 ? -11.843 -8.402 25.792 1.00 85.00 83 ASP A CA 1
ATOM 680 C C . ASP A 1 83 ? -12.071 -9.112 27.129 1.00 85.00 83 ASP A C 1
ATOM 682 O O . ASP A 1 83 ? -11.150 -9.728 27.671 1.00 85.00 83 ASP A O 1
ATOM 686 N N . HIS A 1 84 ? -13.318 -9.163 27.604 1.00 82.62 84 HIS A N 1
ATOM 687 C CA . HIS A 1 84 ? -13.667 -9.904 28.817 1.00 82.62 84 HIS A CA 1
ATOM 688 C C . HIS A 1 84 ? -13.335 -11.396 28.720 1.00 82.62 84 HIS A C 1
ATOM 690 O O . HIS A 1 84 ? -12.772 -11.972 29.653 1.00 82.62 84 HIS A O 1
ATOM 696 N N . ILE A 1 85 ? -13.639 -12.039 27.591 1.00 82.88 85 ILE A N 1
ATOM 697 C CA . ILE A 1 85 ? -13.300 -13.451 27.365 1.00 82.88 85 ILE A CA 1
ATOM 698 C C . ILE A 1 85 ? -11.780 -13.646 27.326 1.00 82.88 85 ILE A C 1
ATOM 700 O O . ILE A 1 85 ? -11.272 -14.639 27.852 1.00 82.88 85 ILE A O 1
ATOM 704 N N . THR A 1 86 ? -11.040 -12.712 26.731 1.00 81.44 86 THR A N 1
ATOM 705 C CA . THR A 1 86 ? -9.575 -12.759 26.666 1.00 81.44 86 THR A CA 1
ATOM 706 C C . THR A 1 86 ? -8.956 -12.632 28.052 1.00 81.44 86 THR A C 1
ATOM 708 O O . THR A 1 86 ? -8.053 -13.401 28.390 1.00 81.44 86 THR A O 1
ATOM 711 N N . ASP A 1 87 ? -9.469 -11.726 28.877 1.00 79.56 87 ASP A N 1
ATOM 712 C CA . ASP A 1 87 ? -9.022 -11.538 30.254 1.00 79.56 87 ASP A CA 1
ATOM 713 C C . ASP A 1 87 ? -9.349 -12.748 31.130 1.00 79.56 87 ASP A C 1
ATOM 715 O O . ASP A 1 87 ? -8.481 -13.225 31.860 1.00 79.56 87 ASP A O 1
ATOM 719 N N . LEU A 1 88 ? -10.549 -13.324 30.999 1.00 79.50 88 LEU A N 1
ATOM 720 C CA . LEU A 1 88 ? -10.909 -14.571 31.680 1.00 79.50 88 LEU A CA 1
ATOM 721 C C . LEU A 1 88 ? -10.003 -15.721 31.240 1.00 79.50 88 LEU A C 1
ATOM 723 O O . LEU A 1 88 ? -9.481 -16.459 32.070 1.00 79.50 88 LEU A O 1
ATOM 727 N N . LYS A 1 89 ? -9.757 -15.864 29.937 1.00 78.38 89 LYS A N 1
ATOM 728 C CA . LY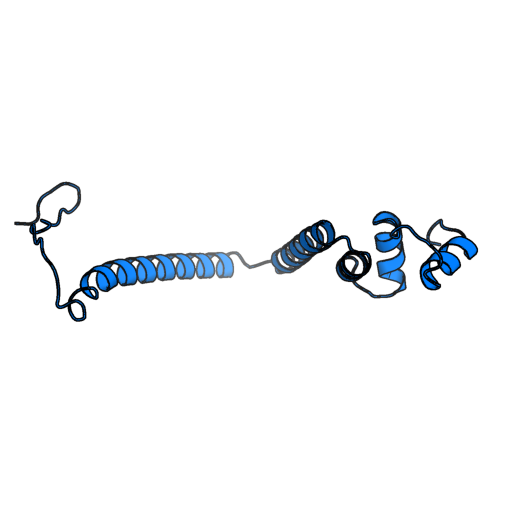S A 1 89 ? -8.843 -16.882 29.417 1.00 78.38 89 LYS A CA 1
ATOM 729 C C . LYS A 1 89 ? -7.434 -16.696 29.970 1.00 78.38 89 LYS A C 1
ATOM 731 O O . LYS A 1 89 ? -6.821 -17.687 30.341 1.00 78.38 89 LYS A O 1
ATOM 736 N N . ARG A 1 90 ? -6.927 -15.464 30.056 1.00 76.25 90 ARG A N 1
ATOM 737 C CA . ARG A 1 90 ? -5.631 -15.174 30.689 1.00 76.25 90 ARG A CA 1
ATOM 738 C C . ARG A 1 90 ? -5.641 -15.550 32.166 1.00 76.25 90 ARG A C 1
ATOM 740 O O . ARG A 1 90 ? -4.709 -16.211 32.604 1.00 76.25 90 ARG A O 1
ATOM 747 N N . LEU A 1 91 ? -6.698 -15.204 32.896 1.00 73.94 91 LEU A N 1
ATOM 748 C CA . LEU A 1 91 ? -6.863 -15.540 34.310 1.00 73.94 91 LEU A CA 1
ATOM 749 C C . LEU A 1 91 ? -6.818 -17.059 34.539 1.00 73.94 91 LEU A C 1
ATOM 751 O O . LEU A 1 91 ? -6.063 -17.525 35.383 1.00 73.94 91 LEU A O 1
ATOM 755 N N . PHE A 1 92 ? -7.555 -17.834 33.740 1.00 70.81 92 PHE A N 1
ATOM 756 C CA . PHE A 1 92 ? -7.616 -19.296 33.868 1.00 70.81 92 PHE A CA 1
ATOM 757 C C . PHE A 1 92 ? -6.452 -20.040 33.191 1.00 70.81 92 PHE A C 1
ATOM 759 O O . PHE A 1 92 ? -6.227 -21.213 33.479 1.00 70.81 92 PHE A O 1
ATOM 766 N N . GLN A 1 93 ? -5.692 -19.391 32.302 1.00 61.12 93 GLN A N 1
ATOM 767 C CA . GLN A 1 93 ? -4.466 -19.960 31.730 1.00 61.12 93 GLN A CA 1
ATOM 768 C C . GLN A 1 93 ? -3.260 -19.855 32.668 1.00 61.12 93 GLN A C 1
ATOM 770 O O . GLN A 1 93 ? -2.330 -20.643 32.509 1.00 61.12 93 GLN A O 1
ATOM 775 N N . VAL A 1 94 ? -3.264 -18.945 33.651 1.00 54.31 94 VAL A N 1
ATOM 776 C CA . VAL A 1 94 ? -2.183 -18.858 34.653 1.00 54.31 94 VAL A CA 1
ATOM 777 C C . VAL A 1 94 ? -2.156 -20.101 35.557 1.00 54.31 94 VAL A C 1
ATOM 779 O O . VAL A 1 94 ? -1.077 -20.525 35.964 1.00 54.31 94 VAL A O 1
ATOM 782 N N . ASP A 1 95 ? -3.295 -20.768 35.760 1.00 51.00 95 ASP A N 1
ATOM 783 C CA . ASP A 1 95 ? -3.382 -21.980 36.589 1.00 51.00 95 ASP A CA 1
ATOM 784 C C . ASP A 1 95 ? -3.135 -23.290 35.812 1.00 51.00 95 ASP A C 1
ATOM 786 O O . ASP A 1 95 ? -2.930 -24.341 36.415 1.00 51.00 95 ASP A O 1
ATOM 790 N N . TYR A 1 96 ? -3.076 -23.242 34.474 1.00 46.72 96 TYR A N 1
ATOM 791 C CA . TYR A 1 96 ? -2.779 -24.403 33.617 1.00 46.72 96 TYR A CA 1
ATOM 792 C C . TYR A 1 96 ? -1.287 -24.553 33.267 1.00 46.72 96 TYR A C 1
ATOM 794 O O . TYR A 1 96 ? -0.930 -25.276 32.338 1.00 46.72 96 TYR A O 1
ATOM 802 N N . ILE A 1 97 ? -0.394 -23.912 34.030 1.00 48.91 97 ILE A N 1
ATOM 803 C CA . ILE A 1 97 ? 1.044 -24.232 34.046 1.00 48.91 97 ILE A CA 1
ATOM 804 C C . ILE A 1 97 ? 1.406 -24.920 35.369 1.00 48.91 97 ILE A C 1
ATOM 806 O O . ILE A 1 97 ? 2.418 -24.613 35.979 1.00 48.91 97 ILE A O 1
ATOM 810 N N . HIS A 1 98 ? 0.595 -25.864 35.845 1.00 48.81 98 HIS A N 1
ATOM 811 C CA . HIS A 1 98 ? 1.014 -26.783 36.906 1.00 48.81 98 HIS A CA 1
ATOM 812 C C . HIS A 1 98 ? 0.355 -28.155 36.755 1.00 48.81 98 HIS A C 1
ATOM 814 O O . HIS A 1 98 ? -0.361 -28.606 37.638 1.00 48.81 98 HIS A O 1
ATOM 820 N N . GLU A 1 99 ? 0.670 -28.861 35.669 1.00 47.34 99 GLU A N 1
ATOM 821 C CA . GLU A 1 99 ? 0.614 -30.332 35.715 1.00 47.34 99 GLU A CA 1
ATOM 822 C C . GLU A 1 99 ? 1.711 -31.035 34.895 1.00 47.34 99 GLU A C 1
ATOM 824 O O . GLU A 1 99 ? 2.093 -32.146 35.254 1.00 47.34 99 GLU A O 1
ATOM 829 N N . ASP A 1 100 ? 2.357 -30.350 33.939 1.00 45.16 100 ASP A N 1
ATOM 830 C CA . ASP A 1 100 ? 3.387 -30.970 33.080 1.00 45.16 100 ASP A CA 1
ATOM 831 C C . ASP A 1 100 ? 4.849 -30.578 33.369 1.00 45.16 100 ASP A C 1
ATOM 833 O O . ASP A 1 100 ? 5.749 -30.930 32.611 1.00 45.16 100 ASP A O 1
ATOM 837 N N . LEU A 1 101 ? 5.141 -29.917 34.493 1.00 44.00 101 LEU A N 1
ATOM 838 C CA . LEU A 1 101 ? 6.525 -29.695 34.938 1.00 44.00 101 LEU A CA 1
ATOM 839 C C . LEU A 1 101 ? 6.751 -30.308 36.321 1.00 44.00 101 LEU A C 1
ATOM 841 O O . LEU A 1 101 ? 6.911 -29.628 37.335 1.00 44.00 101 LEU A O 1
ATOM 845 N N . LYS A 1 102 ? 6.794 -31.643 36.344 1.00 46.19 102 LYS A N 1
ATOM 846 C CA . LYS A 1 102 ? 7.705 -32.342 37.250 1.00 46.19 102 LYS A CA 1
ATOM 847 C C . LYS A 1 102 ? 9.114 -32.018 36.767 1.00 46.19 102 LYS A C 1
ATOM 849 O O . LYS A 1 102 ? 9.531 -32.549 35.749 1.00 46.19 102 LYS A O 1
ATOM 854 N N . ASP A 1 103 ? 9.750 -31.050 37.413 1.00 50.00 103 ASP A N 1
ATOM 855 C CA . ASP A 1 103 ? 11.147 -31.094 37.857 1.00 50.00 103 ASP A CA 1
ATOM 856 C C . ASP A 1 103 ? 11.684 -29.669 38.075 1.00 50.00 103 ASP A C 1
ATOM 858 O O . ASP A 1 103 ? 11.537 -28.783 37.238 1.00 50.00 103 ASP A O 1
ATOM 862 N N . ASN A 1 104 ? 12.361 -29.511 39.215 1.00 44.69 104 ASN A N 1
ATOM 863 C CA . ASN A 1 104 ? 13.255 -28.421 39.621 1.00 44.69 104 ASN A CA 1
ATOM 864 C C . ASN A 1 104 ? 12.679 -27.165 40.312 1.00 44.69 104 ASN A C 1
ATOM 866 O O . ASN A 1 104 ? 12.289 -26.172 39.713 1.00 44.69 104 ASN A O 1
ATOM 870 N N . GLU A 1 105 ? 12.749 -27.244 41.648 1.00 54.03 105 GLU A N 1
ATOM 871 C CA . GLU A 1 105 ? 13.448 -26.296 42.534 1.00 54.03 105 GLU A CA 1
ATOM 872 C C . GLU A 1 105 ? 13.118 -24.795 42.434 1.00 54.03 105 GLU A C 1
ATOM 874 O O . GLU A 1 105 ? 13.798 -24.026 41.763 1.00 54.03 105 GLU A O 1
ATOM 879 N N . SER A 1 106 ? 12.123 -24.374 43.228 1.00 52.25 106 SER A N 1
ATOM 880 C CA . SER A 1 106 ? 12.126 -23.218 44.162 1.00 52.25 106 SER A CA 1
ATOM 881 C C . SER A 1 106 ? 10.707 -22.647 44.321 1.00 52.25 106 SER A C 1
ATOM 883 O O . SER A 1 106 ? 10.315 -21.664 43.706 1.00 52.25 106 SER A O 1
ATOM 885 N N . LYS A 1 107 ? 9.888 -23.286 45.167 1.00 49.72 107 LYS A N 1
ATOM 886 C CA . LYS A 1 107 ? 8.551 -22.778 45.515 1.00 49.72 107 LYS A CA 1
ATOM 887 C C . LYS A 1 107 ? 8.664 -21.740 46.631 1.00 49.72 107 LYS A C 1
ATOM 889 O O . LYS A 1 107 ? 8.650 -22.107 47.804 1.00 49.72 107 LYS A O 1
ATOM 894 N N . THR A 1 108 ? 8.726 -20.456 46.297 1.00 48.28 108 THR A N 1
ATOM 895 C CA . THR A 1 108 ? 8.140 -19.443 47.184 1.00 48.28 108 THR A CA 1
ATOM 896 C C . THR A 1 108 ? 6.653 -19.334 46.836 1.00 48.28 108 THR A C 1
ATOM 898 O O . THR A 1 108 ? 6.316 -19.170 45.664 1.00 48.28 108 THR A O 1
ATOM 901 N N . PRO A 1 109 ? 5.736 -19.489 47.806 1.00 64.12 109 PRO A N 1
ATOM 902 C CA . PRO A 1 109 ? 4.315 -19.326 47.536 1.00 64.12 109 PRO A CA 1
ATOM 903 C C . PRO A 1 109 ? 4.054 -17.874 47.130 1.00 64.12 109 PRO A C 1
ATOM 905 O O . PRO A 1 109 ? 4.367 -16.947 47.878 1.00 64.12 109 PRO A O 1
ATOM 908 N N . ILE A 1 110 ? 3.511 -17.675 45.931 1.00 61.66 110 ILE A N 1
ATOM 909 C CA . ILE A 1 110 ? 3.024 -16.368 45.494 1.00 61.66 110 ILE A CA 1
ATOM 910 C C . ILE A 1 110 ? 1.699 -16.131 46.221 1.00 61.66 110 ILE A C 1
ATOM 912 O O . ILE A 1 110 ? 0.733 -16.858 46.001 1.00 61.66 110 ILE A O 1
ATOM 916 N N . THR A 1 111 ? 1.657 -15.140 47.108 1.00 63.88 111 THR A N 1
ATOM 917 C CA . THR A 1 111 ? 0.428 -14.742 47.805 1.00 63.88 111 THR A CA 1
ATOM 918 C C . THR A 1 111 ? -0.382 -13.817 46.891 1.00 63.88 111 THR A C 1
ATOM 920 O O . THR A 1 111 ? 0.092 -12.713 46.604 1.00 63.88 111 THR A O 1
ATOM 923 N N . PRO A 1 112 ? -1.575 -14.216 46.413 1.00 66.00 112 PRO A N 1
ATOM 924 C CA . PRO A 1 112 ? -2.355 -13.380 45.509 1.00 66.00 112 PRO A CA 1
ATOM 925 C C . PRO A 1 112 ? -2.827 -12.097 46.210 1.00 66.00 112 PRO A C 1
ATOM 927 O O . PRO A 1 112 ? -3.200 -12.103 47.388 1.00 66.00 112 PRO A O 1
ATOM 930 N N . THR A 1 113 ? -2.809 -10.984 45.474 1.00 75.50 113 THR A N 1
ATOM 931 C CA . THR A 1 113 ? -3.356 -9.697 45.918 1.00 75.50 113 THR A CA 1
ATOM 932 C C . THR A 1 113 ? -4.487 -9.252 44.997 1.00 75.50 113 THR A C 1
ATOM 934 O O . THR A 1 113 ? -4.420 -9.431 43.782 1.00 75.50 113 THR A O 1
ATOM 937 N N . TYR A 1 114 ? -5.531 -8.652 45.568 1.00 57.53 114 TYR A N 1
ATOM 938 C CA . TYR A 1 114 ? -6.593 -7.984 44.818 1.00 57.53 114 TYR A CA 1
ATOM 939 C C . TYR A 1 114 ? -6.678 -6.529 45.263 1.00 57.53 114 TYR A C 1
ATOM 941 O O . TYR A 1 114 ? -6.826 -6.237 46.449 1.00 57.53 114 TYR A O 1
ATOM 949 N N . ASN A 1 115 ? -6.549 -5.608 44.308 1.00 62.88 115 ASN A N 1
ATOM 950 C CA . ASN A 1 115 ? -6.577 -4.165 44.558 1.00 62.88 115 ASN A CA 1
ATOM 951 C C . ASN A 1 115 ? -5.583 -3.702 45.653 1.00 62.88 115 ASN A C 1
ATOM 953 O O . ASN A 1 115 ? -5.881 -2.815 46.448 1.00 62.88 115 ASN A O 1
ATOM 957 N N . GLY A 1 116 ? -4.413 -4.352 45.727 1.00 66.75 116 GLY A N 1
ATOM 958 C CA . GLY A 1 116 ? -3.369 -4.071 46.721 1.00 66.75 116 GLY A CA 1
ATOM 959 C C . GLY A 1 116 ? -3.542 -4.755 48.084 1.00 66.75 116 GLY A C 1
ATOM 960 O O . GLY A 1 116 ? -2.662 -4.621 48.930 1.00 66.75 116 GLY A O 1
ATOM 961 N N . TYR A 1 117 ? -4.617 -5.515 48.303 1.00 63.56 117 TYR A N 1
ATOM 962 C CA . TYR A 1 117 ? -4.843 -6.263 49.542 1.00 63.56 117 TYR A CA 1
ATOM 963 C C . TYR A 1 117 ? -4.486 -7.736 49.373 1.00 63.56 117 TYR A C 1
ATOM 965 O O . TYR A 1 117 ? -4.828 -8.349 48.363 1.00 63.56 117 TYR A O 1
ATOM 973 N N . HIS A 1 118 ? -3.819 -8.309 50.375 1.00 68.00 118 HIS A N 1
ATOM 974 C CA . HIS A 1 118 ? -3.575 -9.746 50.436 1.00 68.00 118 HIS A CA 1
ATOM 975 C C . HIS A 1 118 ? -4.882 -10.484 50.703 1.00 68.00 118 HIS A C 1
ATOM 977 O O . HIS A 1 118 ? -5.609 -10.149 51.638 1.00 68.00 118 HIS A O 1
ATOM 983 N N . LEU A 1 119 ? -5.156 -11.493 49.884 1.00 64.81 119 LEU A N 1
ATOM 984 C CA . LEU A 1 119 ? -6.251 -12.418 50.125 1.00 64.81 119 LEU A CA 1
ATOM 985 C C . LEU A 1 119 ? -5.755 -13.442 51.157 1.00 64.81 119 LEU A C 1
ATOM 987 O O . LEU A 1 119 ? -4.855 -14.226 50.856 1.00 64.81 119 LEU A O 1
ATOM 991 N N . THR A 1 120 ? -6.263 -13.354 52.388 1.00 69.44 120 THR A N 1
ATOM 992 C CA . THR A 1 120 ? -6.017 -14.326 53.472 1.00 69.44 120 THR A CA 1
ATOM 993 C C . THR A 1 120 ? -7.017 -15.462 53.446 1.00 69.44 120 THR A C 1
ATOM 995 O O . THR A 1 120 ? -8.214 -15.146 53.250 1.00 69.44 120 THR A O 1
#

Organism: NCBI:txid45668